Protein AF-0000000067715741 (afdb_homodimer)

pLDDT: mean 83.01, std 18.9, range [25.39, 97.88]

Nearest PDB structures (foldseek):
  3bw6-assembly1_A  TM=5.886E-01  e=1.378E-01  Saccharomyces cerevisiae
  6hjm-assembly2_E  TM=6.223E-01  e=7.367E-01  Myxococcus xanthus
  6hjm-assembly9_P  TM=6.274E-01  e=7.367E-01  Myxococcus xanthus
  1bf4-assembly1_A  TM=6.132E-01  e=8.340E-01  Sulfolobus acidocaldarius
  6nzd-assembly1_F  TM=5.420E-01  e=1.371E+00  Homo sapiens

Organism: Corynebacterium glutamicum (strain ATCC 13032 / DSM 20300 / JCM 1318 / BCRC 11384 / CCUG 27702 / LMG 3730 / NBRC 12168 / NCIMB 10025 / NRRL B-2784 / 534) (NCBI:txid196627)

Radius of gyration: 12.55 Å; Cα contacts (8 Å, |Δi|>4): 243; chains: 2; bounding box: 30×34×30 Å

Secondary structure (DSSP, 8-state):
------B------EEEEETTEEEEEEE-TTSSEEEEEE-HHHHHHHHHHHHHHT-/------B------EEEEETTEEEEEEE-TTSSEEEEEE-HHHHHHHHHHHHHHT-

Foldseek 3Di:
DQPQPQPADQDDWDWDDDDQWIWTWHDDPVNTTGIGIHGPVRVVVVVVVVVVVVD/DQPQPQPADQDDWDWDDDDQWIWTWHDDPVNTTGIGIHGPVRVVVVVVVVVVVVD

Structure (mmCIF, N/CA/C/O backbone):
data_AF-0000000067715741-model_v1
#
loop_
_entity.id
_entity.type
_e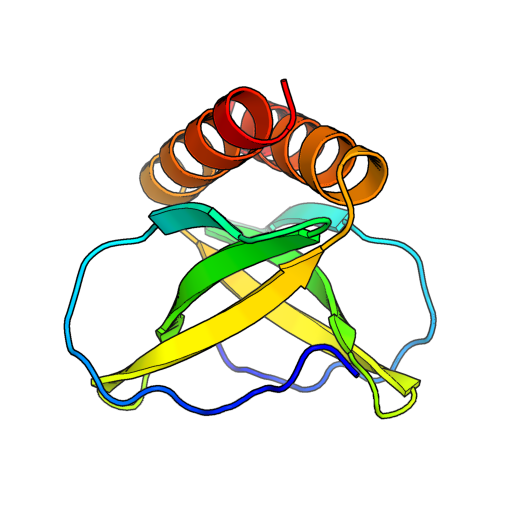ntity.pdbx_description
1 polymer 'DUF3117 domain-containing protein'
#
loop_
_atom_site.group_PDB
_atom_site.id
_atom_site.type_symbol
_atom_site.label_atom_id
_atom_site.label_alt_id
_atom_site.label_comp_id
_atom_site.label_asym_id
_atom_site.label_entity_id
_atom_site.label_seq_id
_atom_site.pdbx_PDB_ins_code
_atom_site.Cartn_x
_atom_site.Cartn_y
_atom_site.Cartn_z
_atom_site.occupancy
_atom_site.B_iso_or_equiv
_atom_site.auth_seq_id
_atom_site.auth_comp_id
_atom_site.auth_asym_id
_atom_site.auth_atom_id
_atom_site.pdbx_PDB_model_num
ATOM 1 N N . MET A 1 1 ? -6.441 -14.68 4.684 1 25.39 1 MET A N 1
ATOM 2 C CA . MET A 1 1 ? -6.004 -13.703 5.68 1 25.39 1 MET A CA 1
ATOM 3 C C . MET A 1 1 ? -4.66 -13.102 5.293 1 25.39 1 MET A C 1
ATOM 5 O O . MET A 1 1 ? -3.697 -13.82 5.031 1 25.39 1 MET A O 1
ATOM 9 N N . ALA A 1 2 ? -4.613 -12.023 4.566 1 36.16 2 ALA A N 1
ATOM 10 C CA . ALA A 1 2 ? -3.275 -11.641 4.125 1 36.16 2 ALA A CA 1
ATOM 11 C C . ALA A 1 2 ? -2.285 -11.672 5.285 1 36.16 2 ALA A C 1
ATOM 13 O O . ALA A 1 2 ? -2.553 -11.109 6.352 1 36.16 2 ALA A O 1
ATOM 14 N N . ALA A 1 3 ? -1.831 -12.766 5.586 1 36.72 3 ALA A N 1
ATOM 15 C CA . ALA A 1 3 ? -0.927 -13.031 6.703 1 36.72 3 ALA A CA 1
ATOM 16 C C . ALA A 1 3 ? 0.07 -11.891 6.883 1 36.72 3 ALA A C 1
ATOM 18 O O . ALA A 1 3 ? 0.748 -11.492 5.93 1 36.72 3 ALA A O 1
ATOM 19 N N . MET A 1 4 ? -0.294 -10.906 7.715 1 40.88 4 MET A N 1
ATOM 20 C CA . MET A 1 4 ? 0.7 -9.945 8.172 1 40.88 4 MET A CA 1
ATOM 21 C C . MET A 1 4 ? 2.004 -10.641 8.547 1 40.88 4 MET A C 1
ATOM 23 O O . MET A 1 4 ? 2.143 -11.148 9.664 1 40.88 4 MET A O 1
ATOM 27 N N . LYS A 1 5 ? 2.414 -11.688 7.855 1 45.28 5 LYS A N 1
ATOM 28 C CA . LYS A 1 5 ? 3.666 -12.141 8.453 1 45.28 5 LYS A CA 1
ATOM 29 C C . LYS A 1 5 ? 4.719 -11.031 8.438 1 45.28 5 LYS A C 1
ATOM 31 O O . LYS A 1 5 ? 4.996 -10.453 7.391 1 45.28 5 LYS A O 1
ATOM 36 N N . PRO A 1 6 ? 4.773 -10.375 9.602 1 46.91 6 PRO A N 1
ATOM 37 C CA . PRO A 1 6 ? 5.941 -9.5 9.664 1 46.91 6 PRO A CA 1
ATOM 38 C C . PRO A 1 6 ? 7.148 -10.07 8.922 1 46.91 6 PRO A C 1
ATOM 40 O O . PRO A 1 6 ? 7.656 -11.133 9.289 1 46.91 6 PRO A O 1
ATOM 43 N N . ARG A 1 7 ? 7.113 -10.406 7.547 1 52.16 7 ARG A N 1
ATOM 44 C CA . ARG A 1 7 ? 8.438 -10.867 7.141 1 52.16 7 ARG A CA 1
ATOM 45 C C . ARG A 1 7 ? 9.516 -9.867 7.543 1 52.16 7 ARG A C 1
ATOM 47 O O . ARG A 1 7 ? 9.344 -8.656 7.348 1 52.16 7 ARG A O 1
ATOM 54 N N . THR A 1 8 ? 10.211 -10.258 8.445 1 54.72 8 THR A N 1
ATOM 55 C CA . THR A 1 8 ? 11.508 -9.758 8.891 1 54.72 8 THR A CA 1
ATOM 56 C C . THR A 1 8 ? 12.445 -9.562 7.707 1 54.72 8 THR A C 1
ATOM 58 O O . THR A 1 8 ? 12.57 -10.445 6.852 1 54.72 8 THR A O 1
ATOM 61 N N . GLY A 1 9 ? 12.734 -8.43 7.34 1 58.5 9 GLY A N 1
ATOM 62 C CA . GLY A 1 9 ? 13.781 -8.023 6.418 1 58.5 9 GLY A CA 1
ATOM 63 C C . GLY A 1 9 ? 13.828 -6.523 6.195 1 58.5 9 GLY A C 1
ATOM 64 O O . GLY A 1 9 ? 12.805 -5.84 6.312 1 58.5 9 GLY A O 1
ATOM 65 N N . SER A 1 10 ? 14.82 -5.973 6.422 1 65.12 10 SER A N 1
ATOM 66 C CA . SER A 1 10 ? 15.18 -4.605 6.051 1 65.12 10 SER A CA 1
ATOM 67 C C . SER A 1 10 ? 15.266 -4.453 4.535 1 65.12 10 SER A C 1
ATOM 69 O O . SER A 1 10 ? 15.609 -5.402 3.828 1 65.12 10 SER A O 1
ATOM 71 N N . GLY A 1 11 ? 14.375 -3.664 3.857 1 77.38 11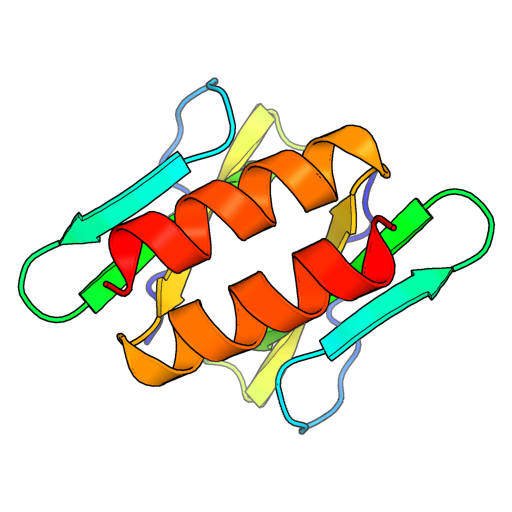 GLY A N 1
ATOM 72 C CA . GLY A 1 11 ? 14.484 -3.371 2.438 1 77.38 11 GLY A CA 1
ATOM 73 C C . GLY A 1 11 ? 13.531 -2.279 1.979 1 77.38 11 GLY A C 1
ATOM 74 O O . GLY A 1 11 ? 12.734 -1.775 2.768 1 77.38 11 GLY A O 1
ATOM 75 N N . PRO A 1 12 ? 13.688 -1.979 0.73 1 85.31 12 PRO A N 1
ATOM 76 C CA . PRO A 1 12 ? 12.844 -0.938 0.135 1 85.31 12 PRO A CA 1
ATOM 77 C C . PRO A 1 12 ? 11.422 -1.413 -0.134 1 85.31 12 PRO A C 1
ATOM 79 O O . PRO A 1 12 ? 11.117 -2.6 0.022 1 85.31 12 PRO A O 1
ATOM 82 N N . MET A 1 13 ? 10.484 -0.524 -0.426 1 92.06 13 MET A N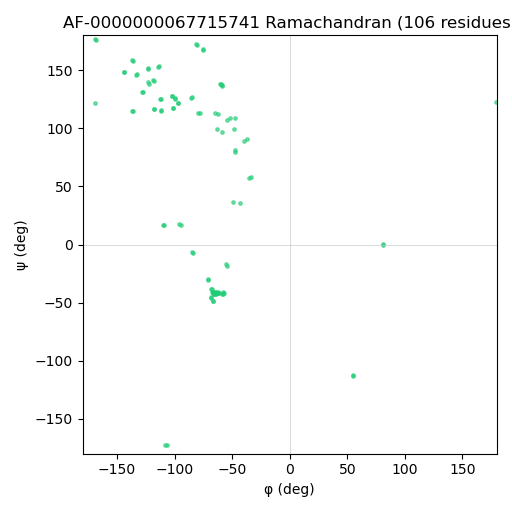 1
ATOM 83 C CA . MET A 1 13 ? 9.109 -0.829 -0.811 1 92.06 13 MET A CA 1
ATOM 84 C C . MET A 1 13 ? 9.07 -1.678 -2.076 1 92.06 13 MET A C 1
ATOM 86 O O . MET A 1 13 ? 9.883 -1.483 -2.982 1 92.06 13 MET A O 1
ATOM 90 N N . GLU A 1 14 ? 8.172 -2.703 -2.084 1 92.81 14 GLU A N 1
ATOM 91 C CA . GLU A 1 14 ? 8.031 -3.6 -3.229 1 92.81 14 GLU A CA 1
ATOM 92 C C . GLU A 1 14 ? 6.578 -4.004 -3.439 1 92.81 14 GLU A C 1
ATOM 94 O O . GLU A 1 14 ? 5.793 -4.035 -2.49 1 92.81 14 GLU A O 1
ATOM 99 N N . ALA A 1 15 ? 6.23 -4.215 -4.652 1 95.88 15 ALA A N 1
ATOM 100 C CA . ALA A 1 15 ? 4.961 -4.805 -5.066 1 95.88 15 ALA A CA 1
ATOM 101 C C . ALA A 1 15 ? 5.172 -5.836 -6.172 1 95.88 15 ALA A C 1
ATOM 103 O O . ALA A 1 15 ? 5.652 -5.504 -7.258 1 95.88 15 ALA A O 1
ATOM 104 N N . VAL A 1 16 ? 4.863 -7.176 -5.832 1 94.81 16 VAL A N 1
ATOM 105 C CA . VAL A 1 16 ? 5.133 -8.242 -6.789 1 94.81 16 VAL A CA 1
ATOM 106 C C . VAL A 1 16 ? 3.918 -9.156 -6.902 1 94.81 16 VAL A C 1
ATOM 108 O O . VAL A 1 16 ? 3.162 -9.32 -5.941 1 94.81 16 VAL A O 1
ATOM 111 N N . GLU A 1 17 ? 3.693 -9.68 -8.039 1 95.69 17 GLU A N 1
ATOM 112 C CA . GLU A 1 17 ? 2.656 -10.688 -8.219 1 95.69 17 GLU A CA 1
ATOM 113 C C . GLU A 1 17 ? 3.133 -12.062 -7.754 1 95.69 17 GLU A C 1
ATOM 115 O O . GLU A 1 17 ? 4.148 -12.57 -8.234 1 95.69 17 GLU A O 1
ATOM 120 N N . GLU A 1 18 ? 2.541 -12.531 -6.734 1 91.56 18 GLU A N 1
ATOM 121 C CA . GLU A 1 18 ? 2.812 -13.883 -6.258 1 91.56 18 GLU A CA 1
ATOM 122 C C . GLU A 1 18 ? 1.604 -14.789 -6.457 1 91.56 18 GLU A C 1
ATOM 124 O O . GLU A 1 18 ? 0.622 -14.695 -5.719 1 91.56 18 GLU A O 1
ATOM 129 N N . SER A 1 19 ? 1.787 -15.766 -7.289 1 92.31 19 SER A N 1
ATOM 130 C CA . SER A 1 19 ? 0.688 -16.656 -7.648 1 92.31 19 SER A CA 1
ATOM 131 C C . SER A 1 19 ? -0.509 -15.875 -8.172 1 92.31 19 SER A C 1
ATOM 133 O O . SER A 1 19 ? -0.404 -15.172 -9.18 1 92.31 19 SER A O 1
ATOM 135 N N . ARG A 1 20 ? -1.606 -15.828 -7.477 1 91.44 20 ARG A N 1
ATOM 136 C CA . ARG A 1 20 ? -2.814 -15.164 -7.953 1 91.44 20 ARG A CA 1
ATOM 137 C C . ARG A 1 20 ? -3.088 -13.891 -7.164 1 91.44 20 ARG A C 1
ATOM 139 O O . ARG A 1 20 ? -4.203 -13.359 -7.188 1 91.44 20 ARG A O 1
ATOM 146 N N . LYS A 1 21 ? -2.061 -13.477 -6.492 1 95.31 21 LYS A N 1
ATOM 147 C CA . LYS A 1 21 ? -2.229 -12.273 -5.68 1 95.31 21 LYS A CA 1
ATOM 148 C C . LYS A 1 21 ? -1.033 -11.344 -5.824 1 95.31 21 LYS A C 1
ATOM 150 O O . LYS A 1 21 ? 0.009 -11.734 -6.352 1 95.31 21 LYS A O 1
ATOM 155 N N . ILE A 1 22 ? -1.281 -10.062 -5.5 1 95.75 22 ILE A N 1
ATOM 156 C CA . ILE A 1 22 ? -0.224 -9.055 -5.434 1 95.75 22 ILE A CA 1
ATOM 157 C C . ILE A 1 22 ? 0.23 -8.883 -3.986 1 95.75 22 ILE A C 1
ATOM 159 O O . ILE A 1 22 ? -0.583 -8.602 -3.104 1 95.75 22 ILE A O 1
ATOM 163 N N . VAL A 1 23 ? 1.545 -9.109 -3.736 1 94.19 23 VAL A N 1
ATOM 164 C CA . VAL A 1 23 ? 2.121 -8.953 -2.406 1 94.19 23 VAL A CA 1
ATOM 165 C C . VAL A 1 23 ? 2.871 -7.625 -2.318 1 94.19 23 VAL A C 1
ATOM 167 O O . VAL A 1 23 ? 3.818 -7.391 -3.074 1 94.19 23 VAL A O 1
ATOM 170 N N . MET A 1 24 ? 2.355 -6.75 -1.391 1 93.75 24 MET A N 1
ATOM 171 C CA . MET A 1 24 ? 2.965 -5.449 -1.131 1 93.75 24 MET A CA 1
ATOM 172 C C . MET A 1 24 ? 3.783 -5.48 0.155 1 93.75 24 MET A C 1
ATOM 174 O O . MET A 1 24 ? 3.309 -5.953 1.188 1 93.75 24 MET A O 1
ATOM 178 N N . ARG A 1 25 ? 5.082 -5.039 0.054 1 91.44 25 ARG A N 1
ATOM 179 C CA . ARG A 1 25 ? 5.988 -4.949 1.193 1 91.44 25 ARG A CA 1
ATOM 180 C C . ARG A 1 25 ? 6.422 -3.506 1.438 1 91.44 25 ARG A C 1
ATOM 182 O O . ARG A 1 25 ? 6.965 -2.855 0.543 1 91.44 25 ARG A O 1
ATOM 189 N N . ILE A 1 26 ? 6.027 -3.031 2.602 1 90.44 26 ILE A N 1
ATOM 190 C CA . ILE A 1 26 ? 6.387 -1.661 2.955 1 90.44 26 ILE A CA 1
ATOM 191 C C . ILE A 1 26 ? 7.172 -1.653 4.266 1 90.44 26 ILE A C 1
ATOM 193 O O . ILE A 1 26 ? 6.848 -2.398 5.191 1 90.44 26 ILE A O 1
ATOM 197 N N . PRO A 1 27 ? 8.211 -0.824 4.285 1 84.88 27 PRO A N 1
ATOM 198 C CA . PRO A 1 27 ? 8.961 -0.728 5.539 1 84.88 27 PRO A CA 1
ATOM 199 C C . PRO A 1 27 ? 8.094 -0.286 6.715 1 84.88 27 PRO A C 1
ATOM 201 O O . PRO A 1 27 ? 7.207 0.56 6.551 1 84.88 27 PRO A O 1
ATOM 204 N N . SER A 1 28 ? 8.25 -0.959 7.957 1 78.94 28 SER A N 1
ATOM 205 C CA . SER A 1 28 ? 7.512 -0.603 9.164 1 78.94 28 SER A CA 1
ATOM 206 C C . SER A 1 28 ? 8.445 -0.063 10.242 1 78.94 28 SER A C 1
ATOM 208 O O . SER A 1 28 ? 9.664 -0.252 10.164 1 78.94 28 SER A O 1
ATOM 210 N N . ASP A 1 29 ? 7.996 0.803 11.172 1 74.19 29 ASP A N 1
ATOM 211 C CA . ASP A 1 29 ? 8.766 1.502 12.195 1 74.19 29 ASP A CA 1
ATOM 212 C C . ASP A 1 29 ? 9.578 0.521 13.039 1 74.19 29 ASP A C 1
ATOM 214 O O . ASP A 1 29 ? 10.609 0.885 13.609 1 74.19 29 ASP A O 1
ATOM 218 N N . GLY A 1 30 ? 9.344 -0.608 13.078 1 72.38 30 GLY A N 1
ATOM 219 C CA . GLY A 1 30 ? 10.039 -1.544 13.953 1 72.38 30 GLY A CA 1
ATOM 220 C C . GLY A 1 30 ? 11.203 -2.238 13.273 1 72.38 30 GLY A C 1
ATOM 221 O O . GLY A 1 30 ? 11.797 -3.16 13.836 1 72.38 30 GLY A O 1
ATOM 222 N N . GLY A 1 31 ? 11.648 -1.71 12.195 1 74.69 31 GLY A N 1
ATOM 223 C CA . GLY A 1 31 ? 12.773 -2.312 11.5 1 74.69 31 GLY A CA 1
ATOM 224 C C . GLY A 1 31 ? 12.375 -3.482 10.625 1 74.69 31 GLY A C 1
ATOM 225 O O . GLY A 1 31 ? 13.227 -4.129 10.008 1 74.69 31 GLY A O 1
ATOM 226 N N . GLY A 1 32 ? 11.203 -3.76 10.602 1 81.12 32 GLY A N 1
ATOM 227 C CA . GLY A 1 32 ? 10.703 -4.805 9.719 1 81.12 32 GLY A CA 1
ATOM 228 C C . GLY A 1 32 ? 9.891 -4.266 8.555 1 81.12 32 GLY A C 1
ATOM 229 O O . GLY A 1 32 ? 10.07 -3.119 8.148 1 81.12 32 GLY A O 1
ATOM 230 N N . ARG A 1 33 ? 9.258 -5.184 7.777 1 84.25 33 ARG A N 1
ATOM 231 C CA . ARG A 1 33 ? 8.383 -4.797 6.68 1 84.25 33 ARG A CA 1
ATOM 232 C C . ARG A 1 33 ? 6.957 -5.281 6.914 1 84.25 33 ARG A C 1
ATOM 234 O O . ARG A 1 33 ? 6.75 -6.336 7.52 1 84.25 33 ARG A O 1
ATOM 241 N N . LEU A 1 34 ? 6.027 -4.402 6.531 1 84.75 34 LEU A N 1
ATOM 242 C CA . LEU A 1 34 ? 4.613 -4.758 6.484 1 84.75 34 LEU A CA 1
ATOM 243 C C . LEU A 1 34 ? 4.266 -5.434 5.164 1 84.75 34 LEU A C 1
ATOM 245 O O . LEU A 1 34 ? 4.594 -4.914 4.094 1 84.75 34 LEU A O 1
ATOM 249 N N . VAL A 1 35 ? 3.631 -6.66 5.367 1 89.25 35 VAL A N 1
ATOM 250 C CA . VAL A 1 35 ? 3.281 -7.402 4.16 1 89.25 35 VAL A CA 1
ATOM 251 C C . VAL A 1 35 ? 1.764 -7.457 4.008 1 89.25 35 VAL A C 1
ATOM 253 O O . VAL A 1 35 ? 1.056 -7.887 4.922 1 89.25 35 VAL A O 1
ATOM 256 N N . VAL A 1 36 ? 1.309 -7.023 2.873 1 88.94 36 VAL A N 1
ATOM 257 C CA . VAL A 1 36 ? -0.121 -7.004 2.584 1 88.94 36 VAL A CA 1
ATOM 258 C C . VAL A 1 36 ? -0.389 -7.699 1.252 1 88.94 36 VAL A C 1
ATOM 260 O O . VAL A 1 36 ? 0.327 -7.477 0.273 1 88.94 36 VAL A O 1
ATOM 263 N N . GLU A 1 37 ? -1.353 -8.602 1.281 1 90.62 37 GLU A N 1
ATOM 264 C CA . GLU A 1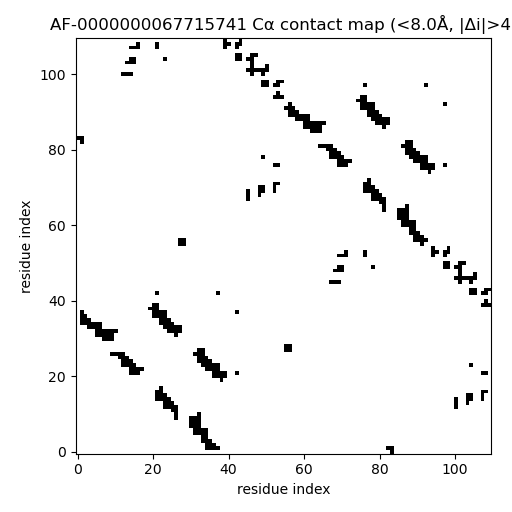 37 ? -1.752 -9.273 0.05 1 90.62 37 GLU A CA 1
ATOM 265 C C . GLU A 1 37 ? -3.012 -8.648 -0.54 1 90.62 37 GLU A C 1
ATOM 267 O O . GLU A 1 37 ? -4 -8.445 0.168 1 90.62 37 GLU A O 1
ATOM 272 N N . LEU A 1 38 ? -2.91 -8.25 -1.795 1 93.06 38 LEU A N 1
ATOM 273 C CA . LEU A 1 38 ? -4.02 -7.668 -2.543 1 93.06 38 LEU A CA 1
ATOM 274 C C . LEU A 1 38 ? -4.293 -8.469 -3.814 1 93.06 38 LEU A C 1
ATOM 276 O O . LEU A 1 38 ? -3.404 -9.148 -4.324 1 93.06 38 LEU A O 1
ATOM 280 N N . ASN A 1 39 ? -5.605 -8.414 -4.238 1 93.62 39 ASN A N 1
ATOM 281 C CA . ASN A 1 39 ? -5.859 -8.938 -5.578 1 93.62 39 ASN A CA 1
ATOM 282 C C . ASN A 1 39 ? -5.531 -7.906 -6.652 1 93.62 39 ASN A C 1
ATOM 284 O O . ASN A 1 39 ? -5.215 -6.754 -6.34 1 93.62 39 ASN A O 1
ATOM 288 N N . LYS A 1 40 ? -5.574 -8.344 -7.93 1 95.88 40 LYS A N 1
ATOM 289 C CA . LYS A 1 40 ? -5.184 -7.488 -9.047 1 95.88 40 LYS A CA 1
ATOM 290 C C . LYS A 1 40 ? -6.016 -6.207 -9.078 1 95.88 40 LYS A C 1
ATOM 292 O O . LYS A 1 40 ? -5.477 -5.117 -9.266 1 95.88 40 LYS A O 1
ATOM 297 N N . GLU A 1 41 ? -7.227 -6.355 -8.828 1 96.12 41 GLU A N 1
ATOM 298 C CA . GLU A 1 41 ? -8.125 -5.207 -8.852 1 96.12 41 GLU A CA 1
ATOM 299 C C . GLU A 1 41 ? -7.828 -4.246 -7.703 1 96.12 41 GLU A C 1
ATOM 301 O O . GLU A 1 41 ? -7.77 -3.033 -7.902 1 96.12 41 GLU A O 1
ATOM 306 N N . GLU A 1 42 ? -7.652 -4.738 -6.578 1 94.88 42 GLU A N 1
ATOM 307 C CA . GLU A 1 42 ? -7.344 -3.949 -5.391 1 94.88 42 GLU A CA 1
ATOM 308 C C . GLU A 1 42 ? -6.008 -3.225 -5.543 1 94.88 42 GLU A C 1
ATOM 310 O O . GLU A 1 42 ? -5.887 -2.057 -5.172 1 94.88 42 GLU A O 1
ATOM 315 N N . ALA A 1 43 ? -5.066 -3.928 -6.086 1 96.69 43 ALA A N 1
ATOM 316 C CA . ALA A 1 43 ? -3.74 -3.355 -6.297 1 96.69 43 ALA A CA 1
ATOM 317 C C . ALA A 1 43 ? -3.793 -2.199 -7.289 1 96.69 43 ALA A C 1
ATOM 319 O O . ALA A 1 43 ? -3.174 -1.155 -7.07 1 96.69 43 ALA A O 1
ATOM 320 N N . ALA A 1 44 ? -4.543 -2.414 -8.32 1 97.44 44 ALA A N 1
ATOM 321 C CA . ALA A 1 44 ? -4.695 -1.372 -9.336 1 97.44 44 ALA A CA 1
ATOM 322 C C . ALA A 1 44 ? -5.391 -0.142 -8.758 1 97.44 44 ALA A C 1
ATOM 324 O O . ALA A 1 44 ? -4.977 0.991 -9.016 1 97.44 44 ALA A O 1
ATOM 325 N N . GLU A 1 45 ? -6.359 -0.412 -7.969 1 96.88 45 GLU A N 1
ATOM 326 C CA . GLU A 1 45 ? -7.113 0.674 -7.348 1 96.88 45 GLU A CA 1
ATOM 327 C C . GLU A 1 45 ? -6.246 1.449 -6.359 1 96.88 45 GLU A C 1
ATOM 329 O O . GLU A 1 45 ? -6.176 2.68 -6.422 1 96.88 45 GLU A O 1
ATOM 334 N N . LEU A 1 46 ? -5.582 0.711 -5.523 1 96.56 46 LEU A N 1
ATOM 335 C CA . LEU A 1 46 ? -4.727 1.337 -4.523 1 96.56 46 LEU A CA 1
ATOM 336 C C . LEU A 1 46 ? -3.584 2.098 -5.184 1 96.56 46 LEU A C 1
ATOM 338 O O . LEU A 1 46 ? -3.232 3.197 -4.75 1 96.56 46 LEU A O 1
ATOM 342 N N . GLY A 1 47 ? -3.01 1.493 -6.219 1 97.88 47 GLY A N 1
ATOM 343 C CA . GLY A 1 47 ? -1.951 2.16 -6.957 1 97.88 47 GLY A CA 1
ATOM 344 C C . GLY A 1 47 ? -2.385 3.488 -7.551 1 97.88 47 GLY A C 1
ATOM 345 O O . GLY A 1 47 ? -1.654 4.477 -7.469 1 97.88 47 GLY A O 1
ATOM 346 N N . ALA A 1 48 ? -3.555 3.484 -8.086 1 97.88 48 ALA A N 1
ATOM 347 C CA . ALA A 1 48 ? -4.098 4.703 -8.68 1 97.88 48 ALA A CA 1
ATOM 348 C C . ALA A 1 48 ? -4.336 5.77 -7.613 1 97.88 48 ALA A C 1
ATOM 350 O O . ALA A 1 48 ? -4.039 6.945 -7.824 1 97.88 48 ALA A O 1
ATOM 351 N N . LEU A 1 49 ? -4.848 5.352 -6.559 1 97.25 49 LEU A N 1
ATOM 352 C CA . LEU A 1 49 ? -5.105 6.27 -5.453 1 97.25 49 LEU A CA 1
ATOM 353 C C . LEU A 1 49 ? -3.805 6.891 -4.953 1 97.25 49 LEU A C 1
ATOM 355 O O . LEU A 1 49 ? -3.746 8.094 -4.691 1 97.25 49 LEU A O 1
ATOM 359 N N . LEU A 1 50 ? -2.738 6.055 -4.859 1 97.31 50 LEU A N 1
ATOM 360 C CA . LEU A 1 50 ? -1.447 6.512 -4.359 1 97.31 50 LEU A CA 1
ATOM 361 C C . LEU A 1 50 ? -0.821 7.52 -5.316 1 97.31 50 LEU A C 1
ATOM 363 O O . LEU A 1 50 ? -0.287 8.547 -4.887 1 97.31 50 LEU A O 1
ATOM 367 N N . LEU A 1 51 ? -0.931 7.281 -6.57 1 97.25 51 LEU A N 1
ATOM 368 C CA . LEU A 1 51 ? -0.369 8.18 -7.574 1 97.25 51 LEU A CA 1
ATOM 369 C C . LEU A 1 51 ? -1.114 9.508 -7.594 1 97.25 51 LEU A C 1
ATOM 371 O O . LEU A 1 51 ? -0.501 10.57 -7.75 1 97.25 51 LEU A O 1
ATOM 375 N N . GLU A 1 52 ? -2.412 9.43 -7.43 1 97.25 52 GLU A N 1
ATOM 376 C CA . GLU A 1 52 ? -3.219 10.648 -7.41 1 97.25 52 GLU A CA 1
ATOM 377 C C . GLU A 1 52 ? -2.895 11.5 -6.188 1 97.25 52 GLU A C 1
ATOM 379 O O . GLU A 1 52 ? -2.771 12.727 -6.297 1 97.25 52 GLU A O 1
ATOM 384 N N . ALA A 1 53 ? -2.719 10.828 -5.039 1 96.25 53 ALA A N 1
ATOM 385 C CA . ALA A 1 53 ? -2.438 11.539 -3.797 1 96.25 53 ALA A CA 1
ATOM 386 C C . ALA A 1 53 ? -1.026 12.117 -3.807 1 96.25 53 ALA A C 1
ATOM 388 O O . ALA A 1 53 ? -0.753 13.109 -3.127 1 96.25 53 ALA A O 1
ATOM 389 N N . ALA A 1 54 ? -0.151 11.469 -4.5 1 95.19 54 ALA A N 1
ATOM 390 C CA . ALA A 1 54 ? 1.252 11.875 -4.52 1 95.19 54 ALA A CA 1
ATOM 391 C C . ALA A 1 54 ? 1.497 12.961 -5.559 1 95.19 54 ALA A C 1
ATOM 393 O O . ALA A 1 54 ? 2.627 13.43 -5.727 1 95.19 54 ALA A O 1
ATOM 394 N N . LYS A 1 55 ? 0.494 13.203 -6.285 1 89.06 55 LYS A N 1
ATOM 395 C CA . LYS A 1 55 ? 0.627 14.273 -7.266 1 89.06 55 LYS A CA 1
ATOM 396 C C . LYS A 1 55 ? 0.833 15.625 -6.586 1 89.06 55 LYS A C 1
ATOM 398 O O . LYS A 1 55 ? 0.233 15.898 -5.543 1 89.06 55 LYS A O 1
ATOM 403 N N . MET B 1 1 ? 7.16 7.805 12.555 1 26.33 1 MET B N 1
ATOM 404 C CA . MET B 1 1 ? 6.68 6.449 12.805 1 26.33 1 MET B CA 1
ATOM 405 C C . MET B 1 1 ? 5.344 6.211 12.109 1 26.33 1 MET B C 1
ATOM 407 O O . MET B 1 1 ? 4.43 7.031 12.211 1 26.33 1 MET B O 1
ATOM 411 N N . ALA B 1 2 ? 5.305 5.57 10.969 1 38.31 2 ALA B N 1
ATOM 412 C CA . ALA B 1 2 ? 3.975 5.441 10.383 1 38.31 2 ALA B CA 1
ATOM 413 C C . ALA B 1 2 ? 2.961 4.957 11.414 1 38.31 2 ALA B C 1
ATOM 415 O O . ALA B 1 2 ? 3.197 3.961 12.102 1 38.31 2 ALA B O 1
ATOM 416 N N . ALA B 1 3 ? 2.518 5.777 12.188 1 38.22 3 ALA B N 1
ATOM 417 C CA . ALA B 1 3 ? 1.613 5.445 13.289 1 38.22 3 ALA B CA 1
ATOM 418 C C . ALA B 1 3 ? 0.589 4.398 12.859 1 38.22 3 ALA B C 1
ATOM 420 O O . ALA B 1 3 ? -0.132 4.594 11.883 1 38.22 3 ALA B O 1
ATOM 421 N N . MET B 1 4 ? 0.944 3.119 13.023 1 41.59 4 MET B N 1
ATOM 422 C CA . MET B 1 4 ? -0.03 2.041 12.883 1 41.59 4 MET B CA 1
ATOM 423 C C . MET B 1 4 ? -1.284 2.33 13.695 1 41.59 4 MET B C 1
ATOM 425 O O . MET B 1 4 ? -1.323 2.051 14.898 1 41.59 4 MET B O 1
ATOM 429 N N . LYS B 1 5 ? -1.753 3.549 13.812 1 45.72 5 LYS B N 1
ATOM 430 C CA . LYS B 1 5 ? -2.945 3.48 14.648 1 45.72 5 LYS B CA 1
ATOM 431 C C . LYS B 1 5 ? -4.039 2.648 13.984 1 45.72 5 LYS B C 1
ATOM 433 O O . LYS B 1 5 ? -4.395 2.893 12.828 1 45.72 5 LYS B O 1
ATOM 438 N N . PRO B 1 6 ? -4.074 1.415 14.469 1 46.91 6 PRO B N 1
ATOM 439 C CA . PRO B 1 6 ? -5.254 0.677 14.016 1 46.91 6 PRO B CA 1
ATOM 440 C C . PRO B 1 6 ? -6.488 1.565 13.883 1 46.91 6 PRO B C 1
ATOM 442 O O . PRO B 1 6 ? -6.953 2.139 14.867 1 46.91 6 PRO B O 1
ATOM 445 N N . ARG B 1 7 ? -6.543 2.717 13.062 1 52.03 7 ARG B N 1
ATOM 446 C CA . ARG B 1 7 ? -7.883 3.291 13.102 1 52.03 7 ARG B CA 1
ATOM 447 C C . ARG B 1 7 ? -8.938 2.256 12.727 1 52.03 7 ARG B C 1
ATOM 449 O O . ARG B 1 7 ? -8.773 1.533 11.734 1 52.03 7 ARG B O 1
ATOM 456 N N . THR B 1 8 ? -9.586 1.874 13.672 1 54.78 8 THR B N 1
ATOM 457 C CA . THR B 1 8 ? -10.844 1.131 13.711 1 54.78 8 THR B CA 1
ATOM 458 C C . THR B 1 8 ? -11.875 1.757 12.773 1 54.78 8 THR B C 1
ATOM 460 O O . THR B 1 8 ? -12.102 2.967 12.812 1 54.78 8 THR B O 1
ATOM 463 N N . GLY B 1 9 ? -12.094 1.296 11.656 1 58.31 9 GLY B N 1
ATOM 464 C CA . GLY B 1 9 ? -13.211 1.58 10.766 1 58.31 9 GLY B CA 1
ATOM 465 C C . GLY B 1 9 ? -13.289 0.622 9.586 1 58.31 9 GLY B C 1
ATOM 466 O O . GLY B 1 9 ? -12.273 0.081 9.148 1 58.31 9 GLY B O 1
ATOM 467 N N . SER B 1 10 ? -14.297 0.012 9.469 1 65.19 10 SER B N 1
ATOM 468 C CA . SER B 1 10 ? -14.695 -0.737 8.281 1 65.19 10 SER B CA 1
ATOM 469 C C . SER B 1 10 ? -14.852 0.182 7.074 1 65.19 10 SER B C 1
ATOM 471 O O . SER B 1 10 ? -15.25 1.341 7.215 1 65.19 10 SER B O 1
ATOM 473 N N . GLY B 1 11 ? -13.992 0.097 6.027 1 77.25 11 GLY B N 1
ATOM 474 C CA . GLY B 1 11 ? -14.164 0.857 4.797 1 77.25 11 GLY B CA 1
ATOM 475 C C . GLY B 1 11 ? -13.25 0.387 3.678 1 77.25 11 GLY B C 1
ATOM 476 O O . GLY B 1 11 ? -12.422 -0.504 3.875 1 77.25 11 GLY B O 1
ATOM 477 N N . PRO B 1 12 ? -13.469 1.021 2.564 1 85.25 12 PRO B N 1
ATOM 478 C CA . PRO B 1 12 ? -12.672 0.681 1.385 1 85.25 12 PRO B CA 1
ATOM 479 C C . PRO B 1 12 ? -11.25 1.233 1.456 1 85.25 12 PRO B C 1
ATOM 481 O O . PRO B 1 12 ? -10.922 1.995 2.369 1 85.25 12 PRO B O 1
ATOM 484 N N . MET B 1 13 ? -10.352 0.812 0.59 1 92.19 13 MET B N 1
ATOM 485 C CA . MET B 1 13 ? -8.992 1.319 0.464 1 92.19 13 MET B CA 1
ATOM 486 C C . MET B 1 13 ? -8.992 2.807 0.127 1 92.19 13 MET B C 1
ATOM 488 O O . MET B 1 13 ? -9.844 3.275 -0.631 1 92.19 13 MET B O 1
ATOM 492 N N . GLU B 1 14 ? -8.07 3.562 0.786 1 92.88 14 GLU B N 1
ATOM 493 C CA . GLU B 1 14 ? -7.969 5.004 0.567 1 92.88 14 GLU B CA 1
ATOM 494 C C . GLU B 1 14 ? -6.516 5.465 0.628 1 92.88 14 GLU B C 1
ATOM 496 O O . GLU B 1 14 ? -5.688 4.848 1.304 1 92.88 14 GLU B O 1
ATOM 501 N N . ALA B 1 15 ? -6.23 6.465 -0.119 1 95.81 15 ALA B N 1
ATOM 502 C CA . ALA B 1 15 ? -4.969 7.199 -0.07 1 95.81 15 ALA B CA 1
ATOM 503 C C . ALA B 1 15 ? -5.211 8.703 -0.15 1 95.81 15 ALA B C 1
ATOM 505 O O . ALA B 1 15 ? -5.75 9.203 -1.142 1 95.81 15 ALA B O 1
ATOM 506 N N . VAL B 1 16 ? -4.844 9.445 0.999 1 94.81 16 VAL B N 1
ATOM 507 C CA . VAL B 1 16 ? -5.145 10.875 1.048 1 94.81 16 VAL B CA 1
ATOM 508 C C . VAL B 1 16 ? -3.918 11.641 1.536 1 94.81 16 VAL B C 1
ATOM 510 O O . VAL B 1 16 ? -3.121 11.117 2.318 1 94.81 16 VAL B O 1
ATOM 51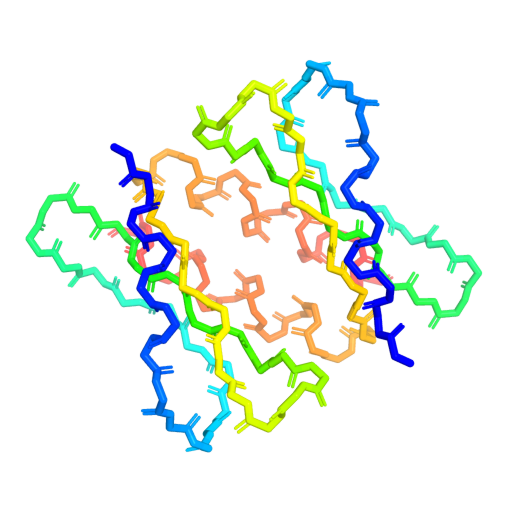3 N N . GLU B 1 17 ? -3.736 12.781 1.044 1 95.81 17 GLU B N 1
ATOM 514 C CA . GLU B 1 17 ? -2.693 13.664 1.556 1 95.81 17 GLU B CA 1
ATOM 515 C C . GLU B 1 17 ? -3.125 14.336 2.857 1 95.81 17 GLU B C 1
ATOM 517 O O . GLU B 1 17 ? -4.148 15.023 2.9 1 95.81 17 GLU B O 1
ATOM 522 N N . GLU B 1 18 ? -2.48 13.984 3.891 1 91.56 18 GLU B N 1
ATOM 523 C CA . GLU B 1 18 ? -2.711 14.633 5.176 1 91.56 18 GLU B CA 1
ATOM 524 C C . GLU B 1 18 ? -1.497 15.453 5.605 1 91.56 18 GLU B C 1
ATOM 526 O O . GLU B 1 18 ? -0.486 14.891 6.035 1 91.56 18 GLU B O 1
ATOM 531 N N . SER B 1 19 ? -1.702 16.734 5.676 1 92.12 19 SER B N 1
ATOM 532 C CA . SER B 1 19 ? -0.603 17.641 5.977 1 92.12 19 SER B CA 1
ATOM 533 C C . SER B 1 19 ? 0.556 17.453 5.004 1 92.12 19 SER B C 1
ATOM 535 O O . SER B 1 19 ? 0.392 17.625 3.795 1 92.12 19 SER B O 1
ATOM 537 N N . ARG B 1 20 ? 1.689 16.969 5.449 1 91.5 20 ARG B N 1
ATOM 538 C CA . ARG B 1 20 ? 2.861 16.828 4.59 1 91.5 20 ARG B CA 1
ATOM 539 C C . ARG B 1 20 ? 3.145 15.367 4.285 1 91.5 20 ARG B C 1
ATOM 541 O O . ARG B 1 20 ? 4.246 15.016 3.852 1 91.5 20 ARG B O 1
ATOM 548 N N . LYS B 1 21 ? 2.148 14.578 4.539 1 95.31 21 LYS B N 1
ATOM 549 C CA . LYS B 1 21 ? 2.328 13.156 4.301 1 95.31 21 LYS B CA 1
ATOM 550 C C . LYS B 1 21 ? 1.111 12.555 3.6 1 95.31 21 LYS B C 1
ATOM 552 O O . LYS B 1 21 ? 0.057 13.188 3.527 1 95.31 21 LYS B O 1
ATOM 557 N N . ILE B 1 22 ? 1.362 11.406 2.936 1 95.69 22 ILE B N 1
ATOM 558 C CA . ILE B 1 22 ? 0.292 10.617 2.342 1 95.69 22 ILE B CA 1
ATOM 559 C C . ILE B 1 22 ? -0.102 9.484 3.289 1 95.69 22 ILE B C 1
ATOM 561 O O . ILE B 1 22 ? 0.744 8.688 3.695 1 95.69 22 ILE B O 1
ATOM 565 N N . VAL B 1 23 ? -1.398 9.461 3.689 1 94.25 23 VAL B N 1
ATOM 566 C CA . VAL B 1 23 ? -1.919 8.43 4.574 1 94.25 23 VAL B CA 1
ATOM 567 C C . VAL B 1 23 ? -2.689 7.391 3.762 1 94.25 23 VAL B C 1
ATOM 569 O O . VAL B 1 23 ? -3.67 7.723 3.09 1 94.25 23 VAL B O 1
ATOM 572 N N . MET B 1 24 ? -2.158 6.125 3.816 1 93.81 24 MET B N 1
ATOM 573 C CA . MET B 1 24 ? -2.783 4.992 3.141 1 93.81 24 MET B CA 1
ATOM 574 C C . MET B 1 24 ? -3.545 4.121 4.133 1 93.81 24 MET B C 1
ATOM 576 O O . MET B 1 24 ? -3.018 3.762 5.188 1 93.81 24 MET B O 1
ATOM 580 N N . ARG B 1 25 ? -4.859 3.844 3.822 1 91.38 25 ARG B N 1
ATOM 581 C CA . ARG B 1 25 ? -5.719 2.984 4.633 1 91.38 25 ARG B CA 1
ATOM 582 C C . ARG B 1 25 ? -6.168 1.761 3.842 1 91.38 25 ARG B C 1
ATOM 584 O O . ARG B 1 25 ? -6.762 1.893 2.77 1 91.38 25 ARG B O 1
ATOM 591 N N . ILE B 1 26 ? -5.742 0.626 4.332 1 90.44 26 ILE B N 1
ATOM 592 C CA . ILE B 1 26 ? -6.121 -0.615 3.666 1 90.44 26 ILE B CA 1
ATOM 593 C C . ILE B 1 26 ? -6.836 -1.533 4.652 1 90.44 26 ILE B C 1
ATOM 595 O O . ILE B 1 26 ? -6.457 -1.615 5.824 1 90.44 26 ILE B O 1
ATOM 599 N N . PRO B 1 27 ? -7.875 -2.178 4.156 1 84.69 27 PRO B N 1
ATOM 600 C CA . PRO B 1 27 ? -8.562 -3.117 5.039 1 84.69 27 PRO B CA 1
ATOM 601 C C . PRO B 1 27 ? -7.648 -4.219 5.566 1 84.69 27 PRO B C 1
ATOM 603 O O . PRO B 1 27 ? -6.781 -4.707 4.832 1 84.69 27 PRO B O 1
ATOM 606 N N . SER B 1 28 ? -7.75 -4.574 6.93 1 78.75 28 SER B N 1
ATOM 607 C CA . SER B 1 28 ? -6.973 -5.645 7.543 1 78.75 28 SER B CA 1
ATOM 608 C C . SER B 1 28 ? -7.867 -6.801 7.98 1 78.75 28 SER B C 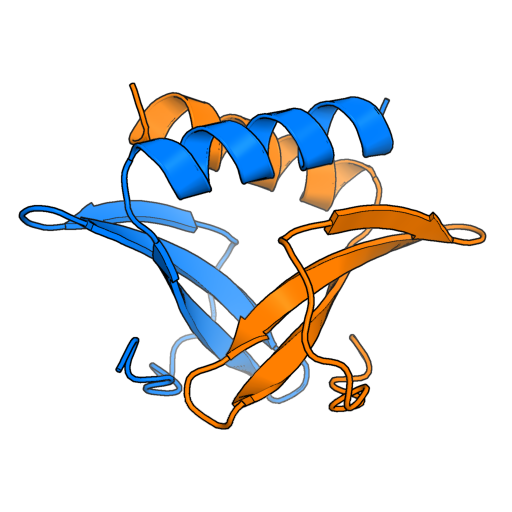1
ATOM 610 O O . SER B 1 28 ? -9.086 -6.637 8.094 1 78.75 28 SER B O 1
ATOM 612 N N . ASP B 1 29 ? -7.379 -8.07 8.07 1 74.62 29 ASP B N 1
ATOM 613 C CA . ASP B 1 29 ? -8.117 -9.297 8.359 1 74.62 29 ASP B CA 1
ATOM 614 C C . ASP B 1 29 ? -8.891 -9.172 9.672 1 74.62 29 ASP B C 1
ATOM 616 O O . ASP B 1 29 ? -9.906 -9.844 9.867 1 74.62 29 ASP B O 1
ATOM 620 N N . GLY B 1 30 ? -8.656 -8.344 10.453 1 72.81 30 GLY B N 1
ATOM 621 C CA . GLY B 1 30 ? -9.312 -8.266 11.75 1 72.81 30 GLY B CA 1
ATOM 622 C C . GLY B 1 30 ? -10.492 -7.316 11.766 1 72.81 30 GLY B C 1
ATOM 623 O O . GLY B 1 30 ? -11.039 -7.016 12.828 1 72.81 30 GLY B O 1
ATOM 624 N N . GLY B 1 31 ? -10.984 -6.98 10.633 1 74.88 31 GLY B N 1
ATOM 625 C CA . GLY B 1 31 ? -12.125 -6.082 10.562 1 74.88 31 GLY B CA 1
ATOM 626 C C . GLY B 1 31 ? -11.742 -4.621 10.711 1 74.88 31 GLY B C 1
ATOM 627 O O . GLY B 1 31 ? -12.602 -3.744 10.727 1 74.88 31 GLY B O 1
ATOM 628 N N . GLY B 1 32 ? -10.555 -4.402 10.875 1 81.44 32 GLY B N 1
ATOM 629 C CA . GLY B 1 32 ? -10.07 -3.033 10.938 1 81.44 32 GLY B CA 1
ATOM 630 C C . GLY B 1 32 ? -9.32 -2.609 9.688 1 81.44 32 GLY B C 1
ATOM 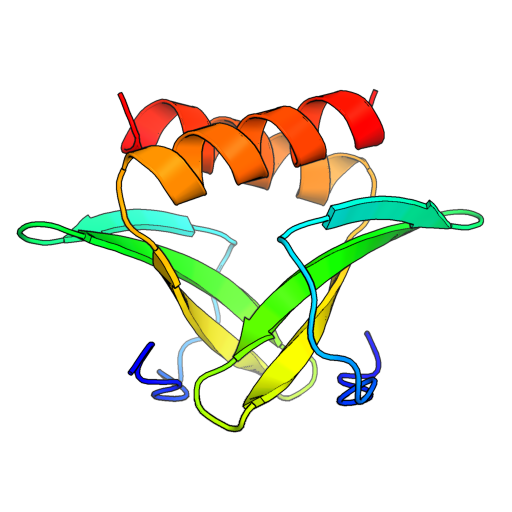631 O O . GLY B 1 32 ? -9.547 -3.158 8.609 1 81.44 32 GLY B O 1
ATOM 632 N N . ARG B 1 33 ? -8.703 -1.423 9.719 1 84 33 ARG B N 1
ATOM 633 C CA . ARG B 1 33 ? -7.883 -0.933 8.617 1 84 33 ARG B CA 1
ATOM 634 C C . ARG B 1 33 ? -6.438 -0.719 9.062 1 84 33 ARG B C 1
ATOM 636 O O . ARG B 1 33 ? -6.184 -0.383 10.219 1 84 33 ARG B O 1
ATOM 643 N N . LEU B 1 34 ? -5.527 -1.068 8.141 1 84.69 34 LEU B N 1
ATOM 644 C CA . LEU B 1 34 ? -4.109 -0.752 8.289 1 84.69 34 LEU B CA 1
ATOM 645 C C . LEU B 1 34 ? -3.809 0.65 7.773 1 84.69 34 LEU B C 1
ATOM 647 O O . LEU B 1 34 ? -4.195 1.001 6.656 1 84.69 34 LEU B O 1
ATOM 651 N N . VAL B 1 35 ? -3.148 1.423 8.734 1 89.25 35 VAL B N 1
ATOM 652 C CA . VAL B 1 35 ? -2.838 2.795 8.344 1 89.25 35 VAL B CA 1
ATOM 653 C C . VAL B 1 35 ? -1.326 2.963 8.203 1 89.25 35 VAL B C 1
ATOM 655 O O . VAL B 1 35 ? -0.572 2.666 9.133 1 89.25 35 VAL B O 1
ATOM 658 N N . VAL B 1 36 ? -0.926 3.416 7.055 1 88.94 36 VAL B N 1
ATOM 659 C CA . VAL B 1 36 ? 0.489 3.623 6.766 1 88.94 36 VAL B CA 1
ATOM 660 C C . VAL B 1 36 ? 0.712 5.047 6.262 1 88.94 36 VAL B C 1
ATOM 662 O O . VAL B 1 36 ? -0.047 5.543 5.426 1 88.94 36 VAL B O 1
ATOM 665 N N . GLU B 1 37 ? 1.688 5.699 6.855 1 90.69 37 GLU B N 1
ATOM 666 C CA . GLU B 1 37 ? 2.045 7.039 6.402 1 90.69 37 GLU B CA 1
ATOM 667 C C . GLU B 1 37 ? 3.268 7.008 5.488 1 90.69 37 GLU B C 1
ATOM 669 O O . GLU B 1 37 ? 4.281 6.395 5.824 1 90.69 37 GLU B O 1
ATOM 674 N N . LEU B 1 38 ? 3.1 7.586 4.316 1 93.19 38 LEU B N 1
ATOM 675 C CA . LEU B 1 38 ? 4.164 7.695 3.324 1 93.19 38 LEU B CA 1
ATOM 676 C C . LEU B 1 38 ? 4.398 9.148 2.936 1 93.19 38 LEU B C 1
ATOM 678 O O . LEU B 1 38 ? 3.498 9.984 3.066 1 93.19 38 LEU B O 1
ATOM 682 N N . ASN B 1 39 ? 5.691 9.43 2.549 1 93.69 39 ASN B N 1
ATOM 683 C CA . ASN B 1 39 ? 5.895 10.727 1.922 1 93.69 39 ASN B CA 1
ATOM 684 C C . ASN B 1 39 ? 5.504 10.711 0.448 1 93.69 39 ASN B C 1
ATOM 686 O O . ASN B 1 39 ? 5.18 9.648 -0.099 1 93.69 39 ASN B O 1
ATOM 690 N N . LYS B 1 40 ? 5.488 11.898 -0.188 1 95.88 40 LYS B N 1
ATOM 691 C CA . LYS B 1 40 ? 5.035 12.031 -1.569 1 95.88 40 LYS B CA 1
ATOM 692 C C . LYS B 1 40 ? 5.844 11.133 -2.502 1 95.88 40 LYS B C 1
ATOM 694 O O . LYS B 1 40 ? 5.277 10.461 -3.365 1 95.88 40 LYS B O 1
ATOM 699 N N . GLU B 1 41 ? 7.07 11.094 -2.277 1 96.12 41 GLU B N 1
ATOM 700 C CA . GLU B 1 41 ? 7.945 10.289 -3.121 1 96.12 41 GLU B CA 1
ATOM 701 C C . GLU B 1 41 ? 7.68 8.797 -2.928 1 96.12 41 GLU B C 1
ATOM 703 O O . GLU B 1 41 ? 7.59 8.047 -3.902 1 96.12 41 GLU B O 1
ATOM 708 N N . GLU B 1 42 ? 7.57 8.375 -1.76 1 94.94 42 GLU B N 1
ATOM 709 C CA . GLU B 1 42 ? 7.297 6.984 -1.425 1 94.94 42 GLU B CA 1
ATOM 710 C C . GLU B 1 42 ? 5.945 6.539 -1.972 1 94.94 42 GLU B C 1
ATOM 712 O O . GLU B 1 42 ? 5.816 5.43 -2.496 1 94.94 42 GLU B O 1
ATOM 717 N N . ALA B 1 43 ? 4.988 7.414 -1.848 1 96.69 43 ALA B N 1
ATOM 718 C CA . ALA B 1 43 ? 3.643 7.117 -2.332 1 96.69 43 ALA B CA 1
ATOM 719 C C . ALA B 1 43 ? 3.629 6.953 -3.85 1 96.69 43 ALA B C 1
ATOM 721 O O . ALA B 1 43 ? 3.004 6.031 -4.375 1 96.69 43 ALA B O 1
ATOM 722 N N . ALA B 1 44 ? 4.336 7.832 -4.488 1 97.44 44 ALA B N 1
ATOM 723 C CA . ALA B 1 44 ? 4.426 7.766 -5.945 1 97.44 44 ALA B CA 1
ATOM 724 C C . ALA B 1 44 ? 5.121 6.488 -6.398 1 97.44 44 ALA B C 1
ATOM 726 O O . ALA B 1 44 ? 4.68 5.836 -7.348 1 97.44 44 ALA B O 1
ATOM 727 N N . GLU B 1 45 ? 6.133 6.168 -5.676 1 96.88 45 GLU B N 1
ATOM 728 C CA . GLU B 1 45 ? 6.895 4.965 -6 1 96.88 45 GLU B CA 1
ATOM 729 C C . GLU B 1 45 ? 6.059 3.707 -5.777 1 96.88 45 GLU B C 1
ATOM 731 O O . GLU B 1 45 ? 5.965 2.852 -6.66 1 96.88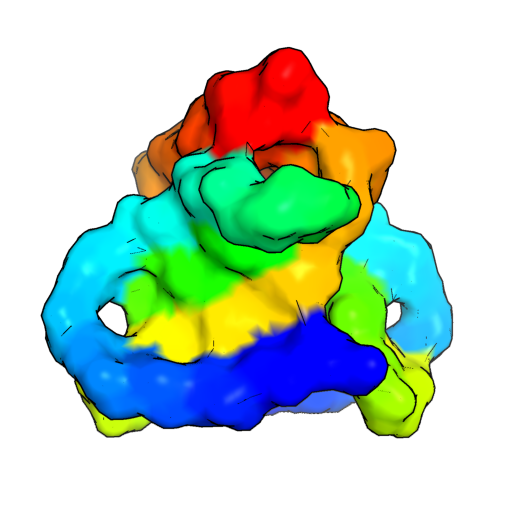 45 GLU B O 1
ATOM 736 N N . LEU B 1 46 ? 5.449 3.652 -4.633 1 96.56 46 LEU B N 1
ATOM 737 C CA . LEU B 1 46 ? 4.625 2.496 -4.297 1 96.56 46 LEU B CA 1
ATOM 738 C C . LEU B 1 46 ? 3.441 2.375 -5.25 1 96.56 46 LEU B C 1
ATOM 740 O O . LEU B 1 46 ? 3.088 1.272 -5.676 1 96.56 46 LEU B O 1
ATOM 744 N N . GLY B 1 47 ? 2.82 3.518 -5.562 1 97.81 47 GLY B N 1
ATOM 745 C CA . GLY B 1 47 ? 1.721 3.523 -6.516 1 97.81 47 GLY B CA 1
ATOM 746 C C . GLY B 1 47 ? 2.105 2.967 -7.871 1 97.81 47 GLY B C 1
ATOM 747 O O . GLY B 1 47 ? 1.362 2.178 -8.461 1 97.81 47 GLY B O 1
ATOM 748 N N . ALA B 1 48 ? 3.258 3.355 -8.312 1 97.88 48 ALA B N 1
ATOM 749 C CA . ALA B 1 48 ? 3.756 2.879 -9.602 1 97.88 48 ALA B CA 1
ATOM 750 C C . ALA B 1 48 ? 4.023 1.376 -9.562 1 97.88 48 ALA B C 1
ATOM 752 O O . ALA B 1 48 ? 3.693 0.658 -10.516 1 97.88 48 ALA B O 1
ATOM 753 N N . LEU B 1 49 ? 4.578 0.968 -8.523 1 97.25 49 LEU B N 1
ATOM 754 C CA . LEU B 1 49 ? 4.867 -0.453 -8.359 1 97.25 49 LEU B CA 1
ATOM 755 C C . LEU B 1 49 ? 3.578 -1.271 -8.359 1 97.25 49 LEU B C 1
ATOM 757 O O . LEU B 1 49 ? 3.51 -2.328 -8.992 1 97.25 49 LEU B O 1
ATOM 761 N N . LEU B 1 50 ? 2.533 -0.746 -7.688 1 97.31 50 LEU B N 1
ATOM 762 C CA . LEU B 1 50 ? 1.258 -1.446 -7.582 1 97.31 50 LEU B CA 1
ATOM 763 C C . LEU B 1 50 ? 0.572 -1.536 -8.945 1 97.31 50 LEU B C 1
ATOM 765 O O . LEU B 1 50 ? 0.039 -2.588 -9.305 1 97.31 50 LEU B O 1
ATOM 769 N N . LEU B 1 51 ? 0.63 -0.49 -9.695 1 97.25 51 LEU B N 1
ATOM 770 C CA . LEU B 1 51 ? 0.011 -0.468 -11.016 1 97.25 51 LEU B CA 1
ATOM 771 C C . LEU B 1 51 ? 0.734 -1.41 -11.969 1 97.25 51 LEU B C 1
ATOM 773 O O . LEU B 1 51 ? 0.098 -2.086 -12.781 1 97.25 51 LEU B O 1
ATOM 777 N N . GLU B 1 52 ? 2.041 -1.454 -11.852 1 97.25 52 GLU B N 1
ATOM 778 C CA . GLU B 1 52 ? 2.826 -2.344 -12.703 1 97.25 52 GLU B CA 1
ATOM 779 C C . GLU B 1 52 ? 2.541 -3.809 -12.391 1 97.25 52 GLU B C 1
ATOM 781 O O . GLU B 1 52 ? 2.391 -4.629 -13.297 1 97.25 52 GLU B O 1
ATOM 786 N N . ALA B 1 53 ? 2.432 -4.102 -11.078 1 96.25 53 ALA B N 1
ATOM 787 C CA . ALA B 1 53 ? 2.191 -5.477 -10.641 1 96.25 53 ALA B CA 1
ATOM 788 C C . ALA B 1 53 ? 0.771 -5.918 -10.992 1 96.25 53 ALA B C 1
ATOM 790 O O . ALA B 1 53 ? 0.513 -7.109 -11.172 1 96.25 53 ALA B O 1
ATOM 791 N N . ALA B 1 54 ? -0.127 -4.977 -11.008 1 95.19 54 ALA B N 1
ATOM 792 C CA . ALA B 1 54 ? -1.537 -5.281 -11.234 1 95.19 54 ALA B CA 1
ATOM 793 C C . ALA B 1 54 ? -1.843 -5.375 -12.727 1 95.19 54 ALA B C 1
ATOM 795 O O . ALA B 1 54 ? -2.986 -5.621 -13.117 1 95.19 54 ALA B O 1
ATOM 796 N N . LYS B 1 55 ? -0.878 -5.039 -13.461 1 89 55 LYS B N 1
ATOM 797 C CA . LYS B 1 55 ? -1.072 -5.148 -14.906 1 89 55 LYS B CA 1
ATOM 798 C C . LYS B 1 55 ? -1.269 -6.605 -15.32 1 89 55 LYS B C 1
ATOM 800 O O . LYS B 1 55 ? -0.638 -7.504 -14.766 1 89 55 LYS B O 1
#

Sequence (110 aa):
MAAMKPRTGSGPMEAVEESRKIVMRIPSDGGGRLVVELNKEEAAELGALLLEAAKMAAMKPRTGSGPMEAVEESRKIVMRIPSDGGGRLVVELNKEEAAELGALLLEAAK

InterPro domains:
  IPR021465 Protein of unknown function DUF3117 [PF11314] (4-52)

Solvent-accessible surface area (backbone atoms only — not comparable to full-atom values): 5712 Å² total; per-residue (Å²): 111,59,62,62,47,68,50,78,45,78,62,76,71,48,44,43,65,53,91,88,30,31,41,35,35,35,66,39,78,82,61,28,21,43,36,45,62,31,42,47,67,54,28,35,51,51,10,50,34,21,40,62,43,36,98,110,49,59,62,49,69,50,78,45,79,60,75,73,46,42,43,64,52,91,86,29,30,42,35,35,36,66,39,85,82,60,28,21,43,34,44,57,32,43,46,66,55,27,35,51,51,10,51,34,21,39,61,42,37,98